Protein AF-A0A966W1P6-F1 (afdb_monomer)

Structure (mmCIF, N/CA/C/O backbone):
data_AF-A0A966W1P6-F1
#
_entry.id   AF-A0A966W1P6-F1
#
loop_
_atom_site.group_PDB
_atom_site.id
_atom_site.type_symbol
_atom_site.label_atom_id
_atom_site.label_alt_id
_atom_site.label_comp_id
_atom_site.label_asym_id
_atom_site.label_entity_id
_atom_site.label_seq_id
_atom_site.pdbx_PDB_ins_code
_atom_site.Cartn_x
_atom_site.Cartn_y
_atom_site.Cartn_z
_atom_site.occupancy
_atom_site.B_iso_or_equiv
_atom_site.auth_seq_id
_atom_site.auth_comp_id
_atom_site.auth_asym_id
_atom_site.auth_atom_id
_atom_site.pdbx_PDB_model_num
ATOM 1 N N . MET A 1 1 ? -12.029 -18.635 6.032 1.00 64.31 1 MET A N 1
ATOM 2 C CA . MET A 1 1 ? -11.872 -17.829 4.795 1.00 64.31 1 MET A CA 1
ATOM 3 C C . MET A 1 1 ? -10.892 -16.650 4.913 1.00 64.31 1 MET A C 1
ATOM 5 O O . MET A 1 1 ? -10.139 -16.447 3.975 1.00 64.31 1 MET A O 1
ATOM 9 N N . ARG A 1 2 ? -10.798 -15.904 6.034 1.00 71.25 2 ARG A N 1
ATOM 10 C CA . ARG A 1 2 ? -9.844 -14.765 6.157 1.00 71.25 2 ARG A CA 1
ATOM 11 C C . ARG A 1 2 ? -8.366 -15.115 5.931 1.00 71.25 2 ARG A C 1
ATOM 13 O O . ARG A 1 2 ? -7.657 -14.320 5.330 1.00 71.25 2 ARG A O 1
ATOM 20 N N . ALA A 1 3 ? -7.918 -16.280 6.403 1.00 75.88 3 ALA A N 1
ATOM 21 C CA .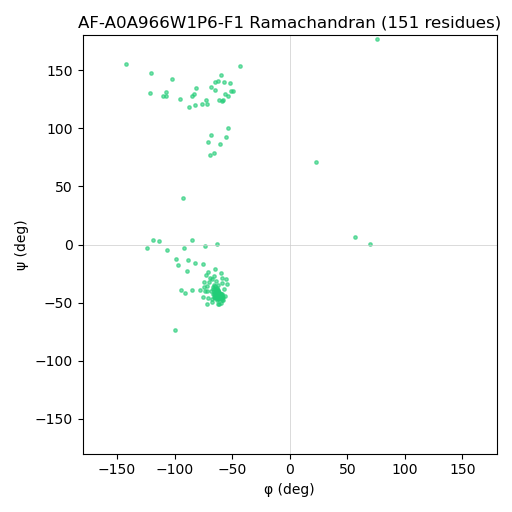 ALA A 1 3 ? -6.532 -16.718 6.224 1.00 75.88 3 ALA A CA 1
ATOM 22 C C . ALA A 1 3 ? -6.169 -16.887 4.738 1.00 75.88 3 ALA A C 1
ATOM 24 O O . ALA A 1 3 ? -5.108 -16.446 4.314 1.00 75.88 3 ALA A O 1
ATOM 25 N N . LEU A 1 4 ? -7.089 -17.433 3.937 1.00 80.44 4 LEU A N 1
ATOM 26 C CA . LEU A 1 4 ? -6.877 -17.681 2.511 1.00 80.44 4 LEU A CA 1
ATOM 27 C C . LEU A 1 4 ? -6.724 -16.374 1.721 1.00 80.44 4 LEU A C 1
ATOM 29 O O . LEU A 1 4 ? -5.789 -16.241 0.941 1.00 80.44 4 LEU A O 1
ATOM 33 N N . ASN A 1 5 ? -7.555 -15.367 2.004 1.00 77.62 5 ASN A N 1
ATOM 34 C CA . ASN A 1 5 ? -7.438 -14.045 1.377 1.00 77.62 5 ASN A CA 1
ATOM 35 C C . ASN A 1 5 ? -6.124 -13.335 1.744 1.00 77.62 5 ASN A C 1
ATOM 37 O O . ASN A 1 5 ? -5.584 -12.575 0.944 1.00 77.62 5 ASN A O 1
ATOM 41 N N . HIS A 1 6 ? -5.601 -13.583 2.947 1.00 74.56 6 HIS A N 1
ATOM 42 C CA . HIS A 1 6 ? -4.333 -13.009 3.388 1.00 74.56 6 HIS A CA 1
ATOM 43 C C . HIS A 1 6 ? -3.137 -13.678 2.695 1.00 74.56 6 HIS A C 1
ATOM 45 O O . HIS A 1 6 ? -2.205 -12.987 2.293 1.00 74.56 6 HIS A O 1
ATOM 51 N N . ILE A 1 7 ? -3.177 -15.003 2.519 1.00 78.12 7 ILE A N 1
ATOM 52 C CA . ILE A 1 7 ? -2.166 -15.756 1.758 1.00 78.12 7 ILE A CA 1
ATOM 53 C C . ILE A 1 7 ? -2.203 -15.339 0.283 1.00 78.12 7 ILE A C 1
ATOM 55 O O . ILE A 1 7 ? -1.160 -15.034 -0.288 1.00 78.12 7 ILE A O 1
ATOM 59 N N . ALA A 1 8 ? -3.399 -15.236 -0.306 1.00 80.94 8 ALA A N 1
ATOM 60 C CA . ALA A 1 8 ? -3.581 -14.775 -1.680 1.00 80.94 8 ALA A CA 1
ATOM 61 C C . ALA A 1 8 ? -3.036 -13.352 -1.885 1.00 80.94 8 ALA A C 1
ATOM 63 O O . ALA A 1 8 ? -2.328 -13.107 -2.855 1.00 80.94 8 ALA A O 1
ATOM 64 N N . GLY A 1 9 ? -3.298 -12.431 -0.951 1.00 77.69 9 GLY A N 1
ATOM 65 C CA . GLY A 1 9 ? -2.752 -11.073 -1.004 1.00 77.69 9 GLY A CA 1
ATOM 66 C C . GLY A 1 9 ? -1.222 -11.033 -0.937 1.00 77.69 9 GLY A C 1
ATOM 67 O O . GLY A 1 9 ? -0.605 -10.267 -1.669 1.00 77.69 9 GLY A O 1
ATOM 68 N N . ILE A 1 10 ? -0.598 -11.877 -0.108 1.00 78.12 10 ILE A N 1
ATOM 69 C CA . ILE A 1 10 ? 0.870 -11.970 -0.024 1.00 78.12 10 ILE A CA 1
ATOM 70 C C . ILE A 1 10 ? 1.456 -12.539 -1.322 1.00 78.12 10 ILE A C 1
ATOM 72 O O . ILE A 1 10 ? 2.386 -11.949 -1.864 1.00 78.12 10 ILE A O 1
ATOM 76 N N . LEU A 1 11 ? 0.896 -13.634 -1.849 1.00 78.31 11 LEU A N 1
ATOM 77 C CA . LEU A 1 11 ? 1.350 -14.239 -3.107 1.00 78.31 11 LEU A CA 1
ATOM 78 C C . LEU A 1 11 ? 1.255 -13.248 -4.270 1.00 78.31 11 LEU A C 1
ATOM 80 O O . LEU A 1 11 ? 2.227 -13.047 -4.998 1.00 78.31 11 LEU A O 1
ATOM 84 N N . LEU A 1 12 ? 0.112 -12.576 -4.403 1.00 80.31 12 LEU A N 1
ATOM 85 C CA . LEU A 1 12 ? -0.115 -11.603 -5.466 1.00 80.31 12 LEU A CA 1
ATOM 86 C C . LEU A 1 12 ? 0.846 -10.407 -5.353 1.00 80.31 12 LEU A C 1
ATOM 88 O O . LEU A 1 12 ? 1.356 -9.939 -6.369 1.00 80.31 12 LEU A O 1
ATOM 92 N N . ALA A 1 13 ? 1.155 -9.967 -4.126 1.00 79.00 13 ALA A N 1
ATOM 93 C CA . ALA A 1 13 ? 2.176 -8.951 -3.894 1.00 79.00 13 ALA A CA 1
ATOM 94 C C . ALA A 1 13 ? 3.552 -9.441 -4.355 1.00 79.00 13 ALA A C 1
ATOM 96 O O . ALA A 1 13 ? 4.178 -8.752 -5.146 1.00 79.00 13 ALA A O 1
ATOM 97 N N . THR A 1 14 ? 3.991 -10.635 -3.930 1.00 78.31 14 THR A N 1
ATOM 98 C CA . THR A 1 14 ? 5.314 -11.175 -4.294 1.00 78.31 14 THR A CA 1
ATOM 99 C C . THR A 1 14 ? 5.499 -11.342 -5.799 1.00 78.31 14 THR A C 1
ATOM 101 O O . THR A 1 14 ? 6.536 -10.949 -6.324 1.00 78.31 14 THR A O 1
ATOM 104 N N . VAL A 1 15 ? 4.486 -11.860 -6.503 1.00 81.56 15 VAL A N 1
ATOM 105 C CA . VAL A 1 15 ? 4.521 -12.007 -7.965 1.00 81.56 15 VAL A CA 1
ATOM 106 C C . VAL A 1 15 ? 4.619 -10.635 -8.628 1.00 81.56 15 VAL A C 1
ATOM 108 O O . VAL A 1 15 ? 5.483 -10.435 -9.478 1.00 81.56 15 VAL A O 1
ATOM 111 N N . GLY A 1 16 ? 3.804 -9.670 -8.190 1.00 78.94 16 GLY A N 1
ATOM 112 C CA . GLY A 1 16 ? 3.860 -8.303 -8.704 1.00 78.94 16 GLY A CA 1
ATOM 113 C C . GLY A 1 16 ? 5.231 -7.651 -8.503 1.00 78.94 16 GLY A C 1
ATOM 114 O O . GLY A 1 16 ? 5.752 -7.045 -9.435 1.00 78.94 16 GLY A O 1
ATOM 115 N N . THR A 1 17 ? 5.870 -7.819 -7.337 1.00 79.19 17 THR A N 1
ATOM 116 C CA . THR A 1 17 ? 7.216 -7.267 -7.101 1.00 79.19 17 THR A CA 1
ATOM 117 C C . THR A 1 17 ? 8.270 -7.902 -8.002 1.00 79.19 17 THR A C 1
ATOM 119 O O . THR A 1 17 ? 9.112 -7.182 -8.531 1.00 79.19 17 THR A O 1
ATOM 122 N N . VAL A 1 18 ? 8.227 -9.225 -8.196 1.00 82.69 18 VAL A N 1
ATOM 123 C CA . VAL A 1 18 ? 9.167 -9.924 -9.088 1.00 82.69 18 VAL A CA 1
ATOM 124 C C . VAL A 1 18 ? 9.016 -9.410 -10.518 1.00 82.69 18 VAL A C 1
ATOM 126 O O . VAL A 1 18 ? 10.011 -9.036 -11.127 1.00 82.69 18 VAL A O 1
ATOM 129 N N . PHE A 1 19 ? 7.787 -9.284 -11.026 1.00 82.00 19 PHE A N 1
ATOM 130 C CA . PHE A 1 19 ? 7.550 -8.750 -12.371 1.00 82.00 19 PHE A CA 1
ATOM 131 C C . PHE A 1 19 ? 7.993 -7.295 -12.531 1.00 82.00 19 PHE A C 1
ATOM 133 O O . PHE A 1 19 ? 8.548 -6.944 -13.571 1.00 82.00 19 PHE A O 1
ATOM 140 N N . VAL A 1 20 ? 7.785 -6.454 -11.515 1.00 81.19 20 VAL A N 1
ATOM 141 C CA . VAL A 1 20 ? 8.291 -5.074 -11.502 1.00 81.19 20 VAL A CA 1
ATOM 142 C C . VAL A 1 20 ? 9.815 -5.066 -11.613 1.00 81.19 20 VAL A C 1
ATOM 144 O O . VAL A 1 20 ? 10.347 -4.394 -12.490 1.00 81.19 20 VAL A O 1
ATOM 147 N N . LEU A 1 21 ? 10.514 -5.844 -10.781 1.00 81.56 21 LEU A N 1
ATOM 148 C CA . LEU A 1 21 ? 11.978 -5.913 -10.796 1.00 81.56 21 LEU A CA 1
ATOM 149 C C . LEU A 1 21 ? 12.516 -6.472 -12.119 1.00 81.56 21 LEU A C 1
ATOM 151 O O . LEU A 1 21 ? 13.446 -5.905 -12.683 1.00 81.56 21 LEU A O 1
ATOM 155 N N . SER A 1 22 ? 11.901 -7.529 -12.654 1.00 81.81 22 SER A N 1
ATOM 156 C CA . SER A 1 22 ? 12.276 -8.098 -13.953 1.00 81.81 22 SER A CA 1
ATOM 157 C C . SER A 1 22 ? 12.046 -7.119 -15.105 1.00 81.81 22 SER A C 1
ATOM 159 O O . SER A 1 22 ? 12.888 -7.015 -15.989 1.00 81.81 22 SER A O 1
ATOM 161 N N . SER A 1 23 ? 10.942 -6.366 -15.085 1.00 80.31 23 SER A N 1
ATOM 162 C CA . SER A 1 23 ? 10.657 -5.351 -16.110 1.00 80.31 23 SER A CA 1
ATOM 163 C C . SER A 1 23 ? 11.652 -4.192 -16.048 1.00 80.31 23 SER A C 1
ATOM 165 O O . SER A 1 23 ? 12.039 -3.664 -17.084 1.00 80.31 23 SER A O 1
ATOM 167 N N . VAL A 1 24 ? 12.081 -3.811 -14.840 1.00 82.06 24 VAL A N 1
ATOM 168 C CA . VAL A 1 24 ? 13.130 -2.803 -14.645 1.00 82.06 24 VAL A CA 1
ATOM 169 C C . VAL A 1 24 ? 14.464 -3.318 -15.175 1.00 82.06 24 VAL A C 1
ATOM 171 O O . VAL A 1 24 ? 15.110 -2.596 -15.918 1.00 82.06 24 VAL A O 1
ATOM 174 N N . ALA A 1 25 ? 14.848 -4.564 -14.881 1.00 82.88 25 ALA A N 1
ATOM 175 C CA . ALA A 1 25 ? 16.077 -5.158 -15.413 1.00 82.88 25 ALA A CA 1
ATOM 176 C C . ALA A 1 25 ? 16.088 -5.180 -16.955 1.00 82.88 25 ALA A C 1
ATOM 178 O O . ALA A 1 25 ? 17.049 -4.728 -17.566 1.00 82.88 25 ALA A O 1
ATOM 179 N N . LEU A 1 26 ? 14.975 -5.581 -17.580 1.00 85.62 26 LEU A N 1
ATOM 180 C CA . LEU A 1 26 ? 14.766 -5.496 -19.034 1.00 85.62 26 LEU A CA 1
ATOM 181 C C . LEU A 1 26 ? 14.847 -4.062 -19.578 1.00 85.62 26 LEU A C 1
ATOM 183 O O . LEU A 1 26 ? 15.121 -3.852 -20.758 1.00 85.62 26 LEU A O 1
ATOM 187 N N . PHE A 1 27 ? 14.593 -3.058 -18.738 1.00 82.94 27 PHE A N 1
ATOM 188 C CA . PHE A 1 27 ? 14.714 -1.662 -19.132 1.00 82.94 27 PHE A CA 1
ATOM 189 C C . PHE A 1 27 ? 16.173 -1.183 -19.216 1.00 82.94 27 PHE A C 1
ATOM 191 O O . PHE A 1 27 ? 16.423 -0.154 -19.845 1.00 82.94 27 PHE A O 1
ATOM 198 N N . TYR A 1 28 ? 17.115 -1.911 -18.620 1.00 84.06 28 TYR A N 1
ATOM 199 C CA . TYR A 1 28 ? 18.544 -1.588 -18.631 1.00 84.06 28 TYR A CA 1
ATOM 200 C C . TYR A 1 28 ? 19.369 -2.502 -19.540 1.00 84.06 28 TYR A C 1
ATOM 202 O O . TYR A 1 28 ? 20.554 -2.257 -19.716 1.00 84.06 28 TYR A O 1
ATOM 210 N N . ASP A 1 29 ? 18.760 -3.528 -20.131 1.00 88.56 29 ASP A N 1
ATOM 211 C CA . ASP A 1 29 ? 19.440 -4.391 -21.094 1.00 88.56 29 ASP A CA 1
ATOM 212 C C . ASP A 1 29 ? 19.667 -3.626 -22.412 1.00 88.56 29 ASP A C 1
ATOM 214 O O . ASP A 1 29 ? 18.712 -3.105 -22.994 1.00 88.56 29 ASP A O 1
ATOM 218 N N . GLU A 1 30 ? 20.916 -3.473 -22.852 1.00 81.50 30 GLU A N 1
ATOM 219 C CA . GLU A 1 30 ? 21.264 -2.744 -24.085 1.00 81.50 30 GLU A CA 1
ATOM 220 C C . GLU A 1 30 ? 20.916 -3.559 -25.341 1.00 81.50 30 GLU A C 1
ATOM 222 O O . GLU A 1 30 ? 20.444 -2.991 -26.327 1.00 81.50 30 GLU A O 1
ATOM 227 N N . ASP A 1 31 ? 21.012 -4.890 -25.263 1.00 87.31 31 ASP A N 1
ATOM 228 C CA . ASP A 1 31 ? 20.786 -5.836 -26.368 1.00 87.31 31 ASP A CA 1
ATOM 229 C C . ASP A 1 31 ? 19.332 -6.343 -26.426 1.00 87.31 31 ASP A C 1
ATOM 231 O O . ASP A 1 31 ? 19.040 -7.519 -26.648 1.00 87.31 31 ASP A O 1
ATOM 235 N N . ARG A 1 32 ? 18.370 -5.452 -26.190 1.00 81.31 32 ARG A N 1
ATOM 236 C CA . ARG A 1 32 ? 16.952 -5.823 -26.106 1.00 81.31 32 ARG A CA 1
ATOM 237 C C . ARG A 1 32 ? 16.254 -5.809 -27.464 1.00 81.31 32 ARG A C 1
ATOM 239 O O . ARG A 1 32 ? 16.004 -4.759 -28.048 1.00 81.31 32 ARG A O 1
ATOM 246 N N . ASP A 1 33 ? 15.764 -6.978 -27.867 1.00 89.56 33 ASP A N 1
ATOM 247 C CA . ASP A 1 33 ? 14.885 -7.160 -29.037 1.00 89.56 33 ASP A CA 1
ATOM 248 C C . ASP A 1 33 ? 13.439 -6.668 -28.814 1.00 89.56 33 ASP A C 1
ATOM 250 O O . ASP A 1 33 ? 12.572 -6.769 -29.687 1.00 89.56 33 ASP A O 1
ATOM 254 N N . VAL A 1 34 ? 13.133 -6.161 -27.618 1.00 85.56 34 VAL A N 1
ATOM 255 C CA . VAL A 1 34 ? 11.772 -5.831 -27.190 1.00 85.56 34 VAL A CA 1
ATOM 256 C C . VAL A 1 34 ? 11.525 -4.332 -27.142 1.00 85.56 34 VAL A C 1
ATOM 258 O O . VAL A 1 34 ? 12.272 -3.556 -26.550 1.00 85.56 34 VAL A O 1
ATOM 261 N N . THR A 1 35 ? 10.411 -3.914 -27.747 1.00 90.00 35 THR A N 1
ATOM 262 C CA . THR A 1 35 ? 10.030 -2.503 -27.828 1.00 90.00 35 THR A CA 1
ATOM 263 C C . THR A 1 35 ? 9.747 -1.931 -26.432 1.00 90.00 35 THR A C 1
ATOM 265 O O . THR A 1 35 ? 9.042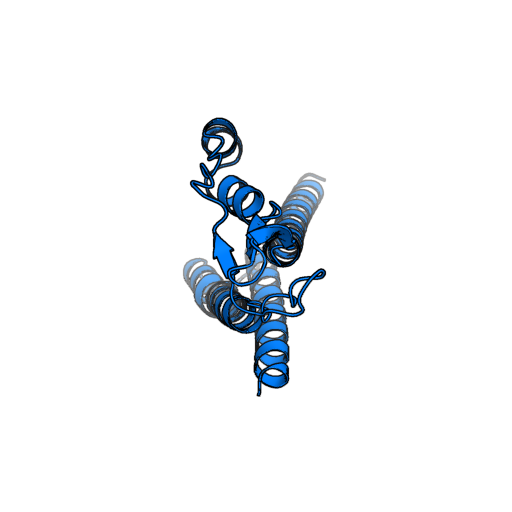 -2.572 -25.643 1.00 90.00 35 THR A O 1
ATOM 268 N N . PRO A 1 36 ? 10.173 -0.689 -26.130 1.00 79.19 36 PRO A N 1
ATOM 269 C CA . PRO A 1 36 ? 9.954 -0.065 -24.820 1.00 79.19 36 PRO A CA 1
ATOM 270 C C . PRO A 1 36 ? 8.480 -0.035 -24.388 1.00 79.19 36 PRO A C 1
ATOM 272 O O . PRO A 1 36 ? 8.164 -0.196 -23.209 1.00 79.19 36 PRO A O 1
ATOM 275 N N . GLY A 1 37 ? 7.560 0.113 -25.350 1.00 79.56 37 GLY A N 1
ATOM 276 C CA . GLY A 1 37 ? 6.118 0.072 -25.095 1.00 79.56 37 GLY A CA 1
ATOM 277 C C . GLY A 1 37 ? 5.632 -1.277 -24.553 1.00 79.56 37 GLY A C 1
ATOM 278 O O . GLY A 1 37 ? 4.755 -1.305 -23.691 1.00 79.56 37 GLY A O 1
ATOM 279 N N . MET A 1 38 ? 6.231 -2.389 -24.992 1.00 82.12 38 MET A N 1
ATOM 280 C CA . MET A 1 38 ? 5.888 -3.724 -24.501 1.00 82.12 38 MET A CA 1
ATOM 281 C C . MET A 1 38 ? 6.386 -3.939 -23.069 1.00 82.12 38 MET A C 1
ATOM 283 O O . MET A 1 38 ? 5.642 -4.462 -22.240 1.00 82.12 38 MET A O 1
ATOM 287 N N . ILE A 1 39 ? 7.591 -3.456 -22.748 1.00 80.69 39 ILE A N 1
ATOM 288 C CA . ILE A 1 39 ? 8.129 -3.488 -21.378 1.00 80.69 39 ILE A CA 1
ATOM 289 C C . ILE A 1 39 ? 7.235 -2.659 -20.444 1.00 80.69 39 ILE A C 1
ATOM 291 O O . ILE A 1 39 ? 6.853 -3.127 -19.370 1.00 80.69 39 ILE A O 1
ATOM 295 N N . GLY A 1 40 ? 6.817 -1.465 -20.879 1.00 73.12 40 GLY A N 1
ATOM 296 C CA . GLY A 1 40 ? 5.872 -0.629 -20.134 1.00 73.12 40 GLY A CA 1
ATOM 297 C C . GLY A 1 40 ? 4.518 -1.313 -19.901 1.00 73.12 40 GLY A C 1
ATOM 298 O O . GLY A 1 40 ? 3.989 -1.279 -18.789 1.00 73.12 40 GLY A O 1
ATOM 299 N N . ALA A 1 41 ? 3.972 -1.993 -20.914 1.00 81.62 41 ALA A N 1
ATOM 300 C CA . ALA A 1 41 ? 2.729 -2.750 -20.779 1.00 81.62 41 ALA A CA 1
ATOM 301 C C . ALA A 1 41 ? 2.867 -3.923 -19.792 1.00 81.62 41 ALA A C 1
ATOM 303 O O . ALA A 1 41 ? 1.998 -4.100 -18.934 1.00 81.62 41 ALA A O 1
ATOM 304 N N . MET A 1 42 ? 3.968 -4.684 -19.849 1.00 79.94 42 MET A N 1
ATOM 305 C CA . MET A 1 42 ? 4.246 -5.765 -18.892 1.00 79.94 42 MET A CA 1
ATOM 306 C C . MET A 1 42 ? 4.390 -5.233 -17.465 1.00 79.94 42 MET A C 1
ATOM 308 O O . MET A 1 42 ? 3.796 -5.793 -16.544 1.00 79.94 42 MET A O 1
ATOM 312 N N . PHE A 1 43 ? 5.092 -4.114 -17.282 1.00 76.50 43 PHE A N 1
ATOM 313 C CA . PHE A 1 43 ? 5.243 -3.463 -15.983 1.00 76.50 43 PHE A CA 1
ATOM 314 C C . PHE A 1 43 ? 3.888 -3.092 -15.364 1.00 76.50 43 PHE A C 1
ATOM 316 O O . PHE A 1 43 ? 3.636 -3.351 -14.184 1.00 76.50 43 PHE A O 1
ATOM 323 N N . VAL A 1 44 ? 2.980 -2.515 -16.155 1.00 75.19 44 VAL A N 1
ATOM 324 C CA . VAL A 1 44 ? 1.657 -2.112 -15.664 1.00 75.19 44 VAL A CA 1
ATOM 325 C C . VAL A 1 44 ? 0.773 -3.329 -15.392 1.00 75.19 44 VAL A C 1
ATOM 327 O O . VAL A 1 44 ? 0.211 -3.437 -14.302 1.00 75.19 44 VAL A O 1
ATOM 330 N N . VAL A 1 45 ? 0.652 -4.247 -16.355 1.00 84.06 45 VAL A N 1
ATOM 331 C CA . VAL A 1 45 ? -0.307 -5.362 -16.295 1.00 84.06 45 VAL A CA 1
ATOM 332 C C . VAL A 1 45 ? 0.143 -6.450 -15.325 1.00 84.06 45 VAL A C 1
ATOM 334 O O . VAL A 1 45 ? -0.665 -6.914 -14.524 1.00 84.06 45 VAL A O 1
ATOM 337 N N . MET A 1 46 ? 1.419 -6.841 -15.367 1.00 86.75 46 MET A N 1
ATOM 338 C CA . MET A 1 46 ? 1.958 -7.939 -14.556 1.00 86.75 46 MET A CA 1
ATOM 339 C C . MET A 1 46 ? 2.640 -7.461 -13.272 1.00 86.75 46 MET A C 1
ATOM 341 O O . MET A 1 46 ? 2.824 -8.254 -12.353 1.00 86.75 46 MET A O 1
ATOM 345 N N . GLY A 1 47 ? 2.993 -6.178 -13.180 1.00 81.50 47 GLY A N 1
ATOM 346 C CA . GLY A 1 47 ? 3.575 -5.581 -11.980 1.00 81.50 47 GLY A CA 1
ATOM 347 C C . GLY A 1 47 ? 2.549 -4.817 -11.144 1.00 81.50 47 GLY A C 1
ATOM 348 O O . GLY A 1 47 ? 2.126 -5.265 -10.075 1.00 81.50 47 GLY A O 1
ATOM 349 N N . LEU A 1 48 ? 2.133 -3.643 -11.629 1.00 75.00 48 LEU A N 1
ATOM 350 C CA . LEU A 1 48 ? 1.312 -2.705 -10.851 1.00 75.00 48 LEU A CA 1
ATOM 351 C C . LEU A 1 48 ? -0.109 -3.208 -10.571 1.00 75.00 48 LEU A C 1
ATOM 353 O O . LEU A 1 48 ? -0.616 -3.014 -9.465 1.00 75.00 48 LEU A O 1
ATOM 357 N N . LEU A 1 49 ? -0.760 -3.847 -11.543 1.00 78.38 49 LEU A N 1
ATOM 358 C CA . LEU A 1 49 ? -2.125 -4.367 -11.409 1.00 78.38 49 LEU A CA 1
ATOM 359 C C . LEU A 1 49 ? -2.250 -5.432 -10.300 1.00 78.38 49 LEU A C 1
ATOM 361 O O . LEU A 1 49 ? -3.094 -5.259 -9.412 1.00 78.38 49 LEU A O 1
ATOM 365 N N . PRO A 1 50 ? -1.408 -6.486 -10.264 1.00 75.75 50 PRO A N 1
ATOM 366 C CA . PRO A 1 50 ? -1.428 -7.451 -9.168 1.00 75.75 50 PRO A CA 1
ATOM 367 C C . PRO A 1 50 ? -1.013 -6.833 -7.830 1.00 75.75 50 PRO A C 1
ATOM 369 O O . PRO A 1 50 ? -1.618 -7.161 -6.812 1.00 75.75 50 PRO A O 1
ATOM 372 N N . LEU A 1 51 ? -0.085 -5.871 -7.800 1.00 73.88 51 LEU A N 1
ATOM 373 C CA . LEU A 1 51 ? 0.218 -5.111 -6.577 1.00 73.88 51 LEU A CA 1
ATOM 374 C C . LEU A 1 51 ? -1.002 -4.328 -6.059 1.00 73.88 51 LEU A C 1
ATOM 376 O O . LEU A 1 51 ? -1.300 -4.352 -4.862 1.00 73.88 51 LEU A O 1
ATOM 380 N N . GLY A 1 52 ? -1.753 -3.682 -6.953 1.00 71.19 52 GLY A N 1
ATOM 381 C CA . GLY A 1 52 ? -3.002 -2.994 -6.624 1.00 71.19 52 GLY A CA 1
ATOM 382 C C . GLY A 1 52 ? -4.073 -3.952 -6.094 1.00 71.19 52 GLY A C 1
ATOM 383 O O . GLY A 1 52 ? -4.682 -3.691 -5.054 1.00 71.19 52 GLY A O 1
ATOM 384 N N . GLY A 1 53 ? -4.257 -5.099 -6.752 1.00 74.12 53 GLY A N 1
ATOM 385 C CA . GLY A 1 53 ? -5.164 -6.156 -6.295 1.00 74.12 53 GLY A CA 1
ATOM 386 C C . GLY A 1 53 ? -4.777 -6.701 -4.918 1.00 74.12 53 GLY A C 1
ATOM 387 O O . GLY A 1 53 ? -5.632 -6.847 -4.040 1.00 74.12 53 GLY A O 1
ATOM 388 N N . ALA A 1 54 ? -3.479 -6.914 -4.690 1.00 75.62 54 ALA A N 1
ATOM 389 C CA . ALA A 1 54 ? -2.932 -7.406 -3.432 1.00 75.62 54 ALA A CA 1
ATOM 390 C C . ALA A 1 54 ? -3.227 -6.416 -2.310 1.00 75.62 54 ALA A C 1
ATOM 392 O O . ALA A 1 54 ? -3.684 -6.798 -1.233 1.00 75.62 54 ALA A O 1
ATOM 393 N N . PHE A 1 55 ? -3.044 -5.125 -2.589 1.00 73.62 55 PHE A N 1
ATOM 394 C CA . PHE A 1 55 ? -3.347 -4.056 -1.654 1.00 73.62 55 PHE A CA 1
ATOM 395 C C . PHE A 1 55 ? -4.831 -4.021 -1.271 1.00 73.62 55 PHE A C 1
ATOM 397 O O . PHE A 1 55 ? -5.151 -3.904 -0.087 1.00 73.62 55 PHE A O 1
ATOM 404 N N . VAL A 1 56 ? -5.749 -4.168 -2.232 1.00 73.56 56 VAL A N 1
ATOM 405 C CA . VAL A 1 56 ? -7.197 -4.211 -1.956 1.00 73.56 56 VAL A CA 1
ATOM 406 C C . VAL A 1 56 ? -7.562 -5.428 -1.097 1.00 73.56 56 VAL A C 1
ATOM 408 O O . VAL A 1 56 ? -8.266 -5.280 -0.095 1.00 73.56 56 VAL A O 1
ATOM 411 N N . LEU A 1 57 ? -7.034 -6.610 -1.427 1.00 74.12 57 LEU A N 1
ATOM 412 C CA . LEU A 1 57 ? -7.248 -7.856 -0.677 1.00 74.12 57 LEU A CA 1
ATOM 413 C C . LEU A 1 57 ? -6.700 -7.783 0.753 1.00 74.12 57 LEU A C 1
ATOM 415 O O . LEU A 1 57 ? -7.384 -8.141 1.719 1.00 74.12 57 LEU A O 1
ATOM 419 N N . LEU A 1 58 ? -5.482 -7.270 0.910 1.00 68.56 58 LEU A N 1
ATOM 420 C CA . LEU A 1 58 ? -4.868 -7.064 2.217 1.00 68.56 58 LEU A CA 1
ATOM 421 C C . LEU A 1 58 ? -5.658 -6.024 3.013 1.00 68.56 58 LEU A C 1
ATOM 423 O O . LEU A 1 58 ? -5.984 -6.250 4.172 1.00 68.56 58 LEU A O 1
ATOM 427 N N . ARG A 1 59 ? -6.091 -4.924 2.398 1.00 67.50 59 ARG A N 1
ATOM 428 C CA . ARG A 1 59 ? -6.901 -3.910 3.083 1.00 67.50 59 ARG A CA 1
ATOM 429 C C . ARG A 1 59 ? -8.250 -4.454 3.560 1.00 67.50 59 ARG A C 1
ATOM 431 O O . ARG A 1 59 ? -8.657 -4.142 4.678 1.00 67.50 59 ARG A O 1
ATOM 438 N N . ALA A 1 60 ? -8.915 -5.283 2.755 1.00 66.19 60 ALA A N 1
ATOM 439 C CA . ALA A 1 60 ? -10.193 -5.905 3.104 1.00 66.19 60 ALA A CA 1
ATOM 440 C C . ALA A 1 60 ? -10.070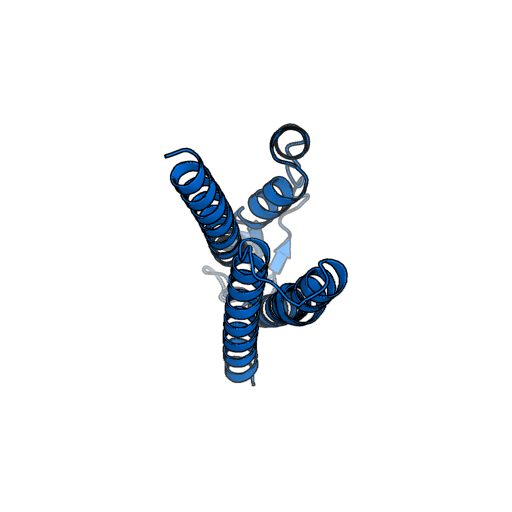 -6.954 4.225 1.00 66.19 60 ALA A C 1
ATOM 442 O O . ALA A 1 60 ? -11.011 -7.165 4.986 1.00 66.19 60 ALA A O 1
ATOM 443 N N . THR A 1 61 ? -8.913 -7.606 4.354 1.00 60.94 61 THR A N 1
ATOM 444 C CA . THR A 1 61 ? -8.654 -8.608 5.404 1.00 60.94 61 THR A CA 1
ATOM 445 C C . THR A 1 61 ? -8.082 -8.014 6.689 1.00 60.94 61 THR A C 1
ATOM 447 O O . THR A 1 61 ? -8.212 -8.607 7.763 1.00 60.94 61 THR A O 1
ATOM 450 N N . VAL A 1 62 ? -7.461 -6.837 6.598 1.00 54.72 62 VAL A N 1
ATOM 451 C CA . VAL A 1 62 ? -6.743 -6.171 7.692 1.00 54.72 62 VAL A CA 1
ATOM 452 C C . VAL A 1 62 ? -7.635 -5.212 8.492 1.00 54.72 62 VAL A C 1
ATOM 454 O O . VAL A 1 62 ? -7.203 -4.719 9.537 1.00 54.72 62 VAL A O 1
ATOM 457 N N . THR A 1 63 ? -8.903 -5.015 8.111 1.00 54.28 63 THR A N 1
ATOM 458 C CA . THR A 1 63 ? -9.931 -4.475 9.018 1.00 54.28 63 THR A CA 1
ATOM 459 C C . THR A 1 63 ? -10.187 -5.483 10.140 1.00 54.28 63 THR A C 1
ATOM 461 O O . THR A 1 63 ? -11.114 -6.291 10.130 1.00 54.28 63 THR A O 1
ATOM 464 N N . ALA A 1 64 ? -9.281 -5.487 11.117 1.00 55.03 64 ALA A N 1
ATOM 465 C CA . ALA A 1 64 ? -9.396 -6.321 12.292 1.00 55.03 64 ALA A CA 1
ATOM 466 C C . ALA A 1 64 ? -10.721 -6.002 12.994 1.00 55.03 64 ALA A C 1
ATOM 468 O O . ALA A 1 64 ? -11.082 -4.824 13.091 1.00 55.03 64 ALA A O 1
ATOM 469 N N . PRO A 1 65 ? -11.436 -7.020 13.500 1.00 57.78 65 PRO A N 1
ATOM 470 C CA . PRO A 1 65 ? -12.536 -6.766 14.414 1.00 57.78 65 PRO A CA 1
ATOM 471 C C . PRO A 1 65 ? -11.992 -5.902 15.556 1.00 57.78 65 PRO A C 1
ATOM 473 O O . PRO A 1 65 ? -10.942 -6.225 16.118 1.00 57.78 65 PRO A O 1
ATOM 476 N N . GLY A 1 66 ? -12.656 -4.776 15.831 1.00 69.81 66 GLY A N 1
ATOM 477 C CA . GLY A 1 66 ? -12.231 -3.850 16.876 1.00 69.81 66 GLY A CA 1
ATOM 478 C C . GLY A 1 66 ? -11.965 -4.612 18.173 1.00 69.81 66 GLY A C 1
ATOM 479 O O . GLY A 1 66 ? -12.763 -5.475 18.555 1.00 69.81 66 GLY A O 1
ATOM 480 N N . ARG A 1 67 ? -10.819 -4.347 18.820 1.00 80.19 67 ARG A N 1
ATOM 481 C CA . ARG A 1 67 ? -10.533 -4.907 20.149 1.00 80.19 67 ARG A CA 1
ATOM 482 C C . ARG A 1 67 ? -11.727 -4.593 21.059 1.00 80.19 67 ARG A C 1
ATOM 484 O O . ARG A 1 67 ? -12.301 -3.505 20.981 1.00 80.19 67 ARG A O 1
ATOM 491 N N . ALA A 1 68 ? -12.123 -5.567 21.877 1.00 88.06 68 ALA A N 1
ATOM 492 C CA . ALA A 1 68 ? -13.158 -5.346 22.876 1.00 88.06 68 ALA A CA 1
ATOM 493 C C . ALA A 1 68 ? -12.702 -4.238 23.832 1.00 88.06 68 ALA A C 1
ATOM 495 O O . ALA A 1 68 ? -11.507 -4.108 24.107 1.00 88.06 68 ALA A O 1
ATOM 496 N N . CYS A 1 69 ? -13.645 -3.435 24.319 1.00 90.19 69 CYS A N 1
ATOM 497 C CA . CYS A 1 69 ? -13.331 -2.393 25.283 1.00 90.19 69 CYS A CA 1
ATOM 498 C C . CYS A 1 69 ? -12.632 -3.010 26.512 1.00 90.19 69 CYS A C 1
ATOM 500 O O . CYS A 1 69 ? -13.179 -3.958 27.080 1.00 90.19 69 CYS A O 1
ATOM 502 N N . PRO A 1 70 ? -11.479 -2.477 26.958 1.00 91.38 70 PRO A N 1
ATOM 503 C CA . PRO A 1 70 ? -10.740 -3.038 28.092 1.00 91.38 70 PRO A CA 1
ATOM 504 C C . PRO A 1 70 ? -11.511 -2.950 29.415 1.00 91.38 70 PRO A C 1
ATOM 506 O O . PRO A 1 70 ? -11.222 -3.704 30.334 1.00 91.38 70 PRO A O 1
ATOM 509 N N . GLN A 1 71 ? -12.498 -2.052 29.509 1.00 94.62 71 GLN A N 1
ATOM 510 C CA . GLN A 1 71 ? -13.249 -1.825 30.741 1.00 94.62 71 GLN A CA 1
ATOM 511 C C . GLN A 1 71 ? -14.553 -2.634 30.814 1.00 94.62 71 GLN A C 1
ATOM 513 O O . GLN A 1 71 ? -14.893 -3.134 31.879 1.00 94.62 71 GLN A O 1
ATOM 518 N N . CYS A 1 72 ? -15.292 -2.779 29.705 1.00 94.06 72 CYS A N 1
ATOM 519 C CA . CYS A 1 72 ? -16.610 -3.439 29.712 1.00 94.06 72 CYS A CA 1
ATOM 520 C C . CYS A 1 72 ? -16.755 -4.631 28.751 1.00 94.06 72 CYS A C 1
ATOM 522 O O . CYS A 1 72 ? -17.829 -5.224 28.670 1.00 94.06 72 CYS A O 1
ATOM 524 N N . GLY A 1 73 ? -15.735 -4.942 27.945 1.00 93.38 73 GLY A N 1
ATOM 525 C CA . GLY A 1 73 ? -15.796 -5.996 26.925 1.00 93.38 73 GLY A CA 1
ATOM 526 C C . GLY A 1 73 ? -16.708 -5.697 25.723 1.00 93.38 73 GLY A C 1
ATOM 527 O O . GLY A 1 73 ? -16.810 -6.514 24.807 1.00 93.38 73 GLY A O 1
ATOM 528 N N . GLY A 1 74 ? -17.365 -4.533 25.682 1.00 90.69 74 GLY A N 1
ATOM 529 C CA . GLY A 1 74 ? -18.236 -4.125 24.580 1.00 90.69 74 GLY A CA 1
ATOM 530 C C . GLY A 1 74 ? -17.485 -3.992 23.251 1.00 90.69 74 GLY A C 1
ATOM 531 O O . GLY A 1 74 ? -16.356 -3.500 23.210 1.00 90.69 74 GLY A O 1
ATOM 532 N N . ARG A 1 75 ? -18.125 -4.419 22.155 1.00 88.94 75 ARG A N 1
ATOM 533 C CA . ARG A 1 75 ? -17.592 -4.311 20.780 1.00 88.94 75 ARG A CA 1
ATOM 534 C C . ARG A 1 75 ? -18.140 -3.119 19.999 1.00 88.94 75 ARG A C 1
ATOM 536 O O . ARG A 1 75 ? -17.605 -2.789 18.947 1.00 88.94 75 ARG A O 1
ATOM 543 N N . GLU A 1 76 ? -19.182 -2.471 20.506 1.00 87.12 76 GLU A N 1
ATOM 544 C CA . GLU A 1 76 ? -19.752 -1.280 19.887 1.00 87.12 76 GLU A CA 1
ATOM 545 C C . GLU A 1 76 ? -18.870 -0.062 20.162 1.00 87.12 76 GLU A C 1
ATOM 547 O O . GLU A 1 76 ? -18.612 0.310 21.314 1.00 87.12 76 GLU A O 1
ATOM 552 N N . GLN A 1 77 ? -18.399 0.554 19.083 1.00 85.25 77 GLN A N 1
ATOM 553 C CA . GLN A 1 77 ? -17.496 1.695 19.116 1.00 85.25 77 GLN A CA 1
ATOM 554 C C . GLN A 1 77 ? -18.153 2.867 18.393 1.00 85.25 77 GLN A C 1
ATOM 556 O O . GLN A 1 77 ? -18.616 2.724 17.262 1.00 85.25 77 GLN A O 1
ATOM 561 N N . LYS A 1 78 ? -18.159 4.035 19.032 1.00 86.56 78 LYS A N 1
ATOM 562 C CA . LYS A 1 78 ? -18.439 5.315 18.383 1.00 86.56 78 LYS A CA 1
ATOM 563 C C . LYS A 1 78 ? -17.108 6.038 18.159 1.00 86.56 78 LYS A C 1
ATOM 565 O O . LYS A 1 78 ? -16.217 5.946 19.010 1.00 86.56 78 LYS A O 1
ATOM 570 N N . PRO A 1 79 ? -16.927 6.747 17.034 1.00 80.50 79 PRO A N 1
ATOM 571 C CA . PRO A 1 79 ? -15.776 7.627 16.891 1.00 80.50 79 PRO A CA 1
ATOM 572 C C . PRO A 1 79 ? -15.811 8.641 18.041 1.00 80.50 79 PRO A C 1
ATOM 574 O O . PRO A 1 79 ? -16.828 9.308 18.244 1.00 80.50 79 PRO A O 1
ATOM 577 N N . ALA A 1 80 ? -14.730 8.728 18.823 1.00 76.19 80 ALA A N 1
ATOM 578 C CA . ALA A 1 80 ? -14.573 9.840 19.753 1.00 76.19 80 ALA A CA 1
ATOM 579 C C . ALA A 1 80 ? -14.546 11.110 18.886 1.00 76.19 80 ALA A C 1
ATOM 581 O O . ALA A 1 80 ? -13.823 11.133 17.891 1.00 76.19 80 ALA A O 1
ATOM 582 N N . GLY A 1 81 ? -15.446 12.058 19.167 1.00 67.81 81 GLY A N 1
ATOM 583 C CA . GLY A 1 81 ? -15.891 13.127 18.263 1.00 67.81 81 GLY A CA 1
ATOM 584 C C . GLY A 1 81 ? -14.804 13.831 17.445 1.00 67.81 81 GLY A C 1
ATOM 585 O O . GLY A 1 81 ? -13.650 13.882 17.851 1.00 67.81 81 GLY A O 1
ATOM 586 N N . VAL A 1 82 ? -15.219 14.368 16.285 1.00 53.06 82 VAL A N 1
ATOM 587 C CA . VAL A 1 82 ? -14.435 15.154 15.309 1.00 53.06 82 VAL A CA 1
ATOM 588 C C . VAL A 1 82 ? -12.941 14.875 15.429 1.00 53.06 82 VAL A C 1
ATOM 590 O O . VAL A 1 82 ? -12.159 15.715 15.871 1.00 53.06 82 VAL A O 1
ATOM 593 N N . LEU A 1 83 ? -12.534 13.675 15.009 1.00 51.62 83 LEU A N 1
ATOM 594 C CA . LEU A 1 83 ? -11.160 13.453 14.593 1.00 51.62 83 LEU A CA 1
ATOM 595 C C . LEU A 1 83 ? -10.943 14.408 13.422 1.00 51.62 83 LEU A C 1
ATOM 597 O O . LEU A 1 83 ? -11.179 14.063 12.263 1.00 51.62 83 LEU A O 1
ATOM 601 N N . ARG A 1 84 ? -10.558 15.645 13.757 1.00 50.53 84 ARG A N 1
ATOM 602 C CA . ARG A 1 84 ? -9.962 16.628 12.876 1.00 50.53 84 ARG A CA 1
ATOM 603 C C . ARG A 1 84 ? -8.781 15.864 12.330 1.00 50.53 84 ARG A C 1
ATOM 605 O O . ARG A 1 84 ? -7.765 15.717 13.002 1.00 50.53 84 ARG A O 1
ATOM 612 N N . ARG A 1 85 ? -8.997 15.219 11.181 1.00 56.53 85 ARG A N 1
ATOM 613 C CA . ARG A 1 85 ? -7.968 14.549 10.407 1.00 56.53 85 ARG A CA 1
ATOM 614 C C . ARG A 1 85 ? -6.965 15.669 10.252 1.00 56.53 85 ARG A C 1
ATOM 616 O O . ARG A 1 85 ? -7.248 16.626 9.537 1.00 56.53 85 ARG A O 1
ATOM 623 N N . THR A 1 86 ? -5.909 15.658 11.062 1.00 57.44 86 THR A N 1
ATOM 624 C CA . THR A 1 86 ? -4.836 16.641 10.995 1.00 57.44 86 THR A CA 1
ATOM 625 C C . THR A 1 86 ? -4.150 16.315 9.690 1.00 57.44 86 THR A C 1
ATOM 627 O O . THR A 1 86 ? -3.173 15.574 9.645 1.00 57.44 86 THR A O 1
ATOM 630 N N . ASN A 1 87 ? -4.799 16.743 8.612 1.00 60.69 87 ASN A N 1
ATOM 631 C CA . ASN A 1 87 ? -4.301 16.737 7.272 1.00 60.69 87 ASN A CA 1
ATOM 632 C C . ASN A 1 87 ? -3.254 17.825 7.318 1.00 60.69 87 ASN A C 1
ATOM 634 O O . ASN A 1 87 ? -3.564 19.009 7.200 1.00 60.69 87 ASN A O 1
ATOM 638 N N . ASN A 1 88 ? -2.045 17.426 7.691 1.00 65.50 88 ASN A N 1
ATOM 639 C CA . ASN A 1 88 ? -0.939 18.343 7.732 1.00 65.50 88 ASN A CA 1
ATOM 640 C C . ASN A 1 88 ? -0.644 18.698 6.272 1.00 65.50 88 ASN A C 1
ATOM 642 O O . ASN A 1 88 ? 0.014 17.932 5.572 1.00 65.50 88 ASN A O 1
ATOM 646 N N . GLN A 1 89 ? -1.215 19.809 5.793 1.00 73.00 89 GLN A N 1
ATOM 647 C CA . GLN A 1 89 ? -1.091 20.251 4.401 1.00 73.00 89 GLN A CA 1
ATOM 648 C C . GLN A 1 89 ? 0.377 20.387 3.991 1.00 73.00 89 GLN A C 1
ATOM 650 O O . GLN A 1 89 ? 0.714 20.104 2.848 1.00 73.00 89 GLN A O 1
ATOM 655 N N . TRP A 1 90 ? 1.263 20.703 4.939 1.00 72.94 90 TRP A N 1
ATOM 656 C CA . TRP A 1 90 ? 2.707 20.715 4.720 1.00 72.94 90 TRP A CA 1
ATOM 657 C C . TRP A 1 90 ? 3.272 19.354 4.316 1.00 72.94 90 TRP A C 1
ATOM 659 O O . TRP A 1 90 ? 4.068 19.282 3.389 1.00 72.94 90 TRP A O 1
ATOM 669 N N . LEU A 1 91 ? 2.828 18.262 4.945 1.00 66.06 91 LEU A N 1
ATOM 670 C CA . LEU A 1 91 ? 3.229 16.901 4.560 1.00 66.06 91 LEU A CA 1
ATOM 671 C C . LEU A 1 91 ? 2.733 16.551 3.153 1.00 66.06 91 LEU A C 1
ATOM 673 O O . LEU A 1 91 ? 3.431 15.872 2.407 1.00 66.06 91 LEU A O 1
ATOM 677 N N . LEU A 1 92 ? 1.549 17.044 2.791 1.00 68.94 92 LEU A N 1
ATOM 678 C CA . LEU A 1 92 ? 0.948 16.829 1.478 1.00 68.94 92 LEU A CA 1
ATOM 679 C C . LEU A 1 92 ? 1.671 17.624 0.379 1.00 68.94 92 LEU A C 1
ATOM 681 O O . LEU A 1 92 ? 1.830 17.110 -0.724 1.00 68.94 92 LEU A O 1
ATOM 685 N N . HIS A 1 93 ? 2.155 18.830 0.688 1.00 71.44 93 HIS A N 1
ATOM 686 C CA . HIS A 1 93 ? 2.944 19.652 -0.233 1.00 71.44 93 HIS A CA 1
ATOM 687 C C . HIS A 1 93 ? 4.406 19.204 -0.358 1.00 71.44 93 HIS A C 1
ATOM 689 O O . HIS A 1 93 ? 4.936 19.223 -1.462 1.00 71.44 93 HIS A O 1
ATOM 695 N N . LEU A 1 94 ? 5.051 18.786 0.735 1.00 69.62 94 LEU A N 1
ATOM 696 C CA . LEU A 1 94 ? 6.481 18.444 0.738 1.00 69.62 94 LEU A CA 1
ATOM 697 C C . LEU A 1 94 ? 6.765 17.008 0.293 1.00 69.62 94 LEU A C 1
ATOM 699 O O . LEU A 1 94 ? 7.738 16.767 -0.411 1.00 69.62 94 LEU A O 1
ATOM 703 N N . PHE A 1 95 ? 5.927 16.054 0.697 1.00 69.88 95 PHE A N 1
ATOM 704 C CA . PHE A 1 95 ? 6.154 14.628 0.433 1.00 69.88 95 PHE A CA 1
ATOM 705 C C . PHE A 1 95 ? 5.108 14.021 -0.512 1.00 69.88 95 PHE A C 1
ATOM 707 O O . PHE A 1 95 ? 5.120 12.821 -0.797 1.00 69.88 95 PHE A O 1
ATOM 714 N N . GLY A 1 96 ? 4.188 14.851 -1.006 1.00 75.06 96 GLY A N 1
ATOM 715 C CA . GLY A 1 96 ? 3.114 14.442 -1.892 1.00 75.06 96 GLY A CA 1
ATOM 716 C C . GLY A 1 96 ? 1.977 13.695 -1.190 1.00 75.06 96 GLY A C 1
ATOM 717 O O . GLY A 1 96 ? 1.986 13.384 0.006 1.00 75.06 96 GLY A O 1
ATOM 718 N N . TRP A 1 97 ? 0.961 13.376 -1.989 1.00 64.44 97 TRP A N 1
ATOM 719 C CA . TRP A 1 97 ? -0.256 12.692 -1.548 1.00 64.44 97 TRP A CA 1
ATOM 720 C C . TRP A 1 97 ? 0.004 11.319 -0.907 1.00 64.44 97 TRP A C 1
ATOM 722 O O . TRP A 1 97 ? -0.701 10.929 0.025 1.00 64.44 97 TRP A O 1
ATOM 732 N N . LEU A 1 98 ? 1.036 10.607 -1.369 1.00 61.06 98 LEU A N 1
ATOM 733 C CA . LEU A 1 98 ? 1.358 9.253 -0.929 1.00 61.06 98 LEU A CA 1
ATOM 734 C C . LEU A 1 98 ? 1.828 9.228 0.530 1.00 61.06 98 LEU A C 1
ATOM 736 O O . LEU A 1 98 ? 1.283 8.484 1.344 1.00 61.06 98 LEU A O 1
ATOM 740 N N . PHE A 1 99 ? 2.774 10.094 0.894 1.00 66.12 99 PHE A N 1
ATOM 741 C CA . PHE A 1 99 ? 3.253 10.214 2.272 1.00 66.12 99 PHE A CA 1
ATOM 742 C C . PHE A 1 99 ? 2.184 10.759 3.212 1.00 66.12 99 PHE A C 1
ATOM 744 O O . PHE A 1 99 ? 2.046 10.269 4.331 1.00 66.12 99 PHE A O 1
ATOM 751 N N . ALA A 1 100 ? 1.376 11.720 2.761 1.00 65.44 100 ALA A N 1
ATOM 752 C CA . ALA A 1 100 ? 0.257 12.215 3.555 1.00 65.44 100 ALA A CA 1
ATOM 753 C C . ALA A 1 100 ? -0.780 11.110 3.839 1.00 65.44 100 ALA A C 1
ATOM 755 O O . ALA A 1 100 ? -1.297 11.011 4.957 1.00 65.44 100 ALA A O 1
ATOM 756 N N . ALA A 1 101 ? -1.050 10.237 2.862 1.00 64.38 101 ALA A N 1
ATOM 757 C CA . ALA A 1 101 ? -1.926 9.083 3.036 1.00 64.38 101 ALA A CA 1
ATOM 758 C C . ALA A 1 101 ? -1.332 8.044 4.004 1.00 64.38 101 ALA A C 1
ATOM 760 O O . ALA A 1 101 ? -2.051 7.547 4.876 1.00 64.38 101 ALA A O 1
ATOM 761 N N . LEU A 1 102 ? -0.029 7.762 3.895 1.00 64.25 102 LEU A N 1
ATOM 762 C CA . LEU A 1 102 ? 0.711 6.866 4.792 1.00 64.25 102 LEU A CA 1
ATOM 763 C C . LEU A 1 102 ? 0.704 7.393 6.235 1.00 64.25 102 LEU A C 1
ATOM 765 O O . LEU A 1 102 ? 0.344 6.671 7.165 1.00 64.25 102 LEU A O 1
ATOM 769 N N . TRP A 1 103 ? 0.996 8.681 6.416 1.00 65.62 103 TRP A N 1
ATOM 770 C CA . TRP A 1 103 ? 0.997 9.350 7.715 1.00 65.62 103 TRP A CA 1
ATOM 771 C C . TRP A 1 103 ? -0.397 9.376 8.351 1.00 65.62 103 TRP A C 1
ATOM 773 O O . TRP A 1 103 ? -0.570 9.057 9.529 1.00 65.62 103 TRP A O 1
ATOM 783 N N . GLY A 1 104 ? -1.427 9.687 7.560 1.00 63.41 104 GLY A N 1
ATOM 784 C CA . GLY A 1 104 ? -2.817 9.679 8.015 1.00 63.41 104 GLY A CA 1
ATOM 785 C C . GLY A 1 104 ? -3.335 8.284 8.386 1.00 63.41 104 GLY A C 1
ATOM 786 O O . GLY A 1 104 ? -4.226 8.171 9.229 1.00 63.41 104 GLY A O 1
ATOM 787 N N . ALA A 1 105 ? -2.782 7.227 7.785 1.00 61.81 105 ALA A N 1
ATOM 788 C CA . ALA A 1 105 ? -3.087 5.836 8.116 1.00 61.81 105 ALA A CA 1
ATOM 789 C C . ALA A 1 105 ? -2.312 5.317 9.341 1.00 61.81 105 ALA A C 1
ATOM 791 O O . ALA A 1 105 ? -2.693 4.286 9.892 1.00 61.81 105 ALA A O 1
ATOM 792 N N . SER A 1 106 ? -1.256 6.022 9.758 1.00 59.31 106 SER A N 1
ATOM 793 C CA . SER A 1 106 ? -0.350 5.612 10.832 1.00 59.31 106 SER A CA 1
ATOM 794 C C . SER A 1 106 ? -0.783 6.062 12.233 1.00 59.31 106 SER A C 1
ATOM 796 O O . SER A 1 106 ? -0.208 5.607 13.219 1.00 59.31 106 SER A O 1
ATOM 798 N N . ARG A 1 107 ? -1.751 6.977 12.368 1.00 63.72 107 ARG A N 1
ATOM 799 C CA . ARG A 1 107 ? -2.148 7.469 13.695 1.00 63.72 107 ARG A CA 1
ATOM 800 C C . ARG A 1 107 ? -3.106 6.511 14.400 1.00 63.72 107 ARG A C 1
ATOM 802 O O . ARG A 1 107 ? -4.095 6.045 13.822 1.00 63.72 107 ARG A O 1
ATOM 809 N N . GLU A 1 108 ? -2.815 6.272 15.675 1.00 68.06 108 GLU A N 1
ATOM 810 C CA . GLU A 1 108 ? -3.743 5.677 16.630 1.00 68.06 108 GLU A CA 1
ATOM 811 C C . GLU A 1 108 ? -5.071 6.438 16.582 1.00 68.06 108 GLU A C 1
ATOM 813 O O . GLU A 1 108 ? -5.108 7.673 16.565 1.00 68.06 108 GLU A O 1
ATOM 818 N N . LYS A 1 109 ? -6.178 5.699 16.506 1.00 74.94 109 LYS A N 1
ATOM 819 C CA . LYS A 1 109 ? -7.509 6.302 16.570 1.00 74.94 109 LYS A CA 1
ATOM 820 C C . LYS A 1 109 ? -7.993 6.222 18.004 1.00 74.94 109 LYS A C 1
ATOM 822 O O . LYS A 1 109 ? -8.076 5.132 18.565 1.00 74.94 109 LYS A O 1
ATOM 827 N N . GLN A 1 110 ? -8.363 7.363 18.574 1.00 82.88 110 GLN A N 1
ATOM 828 C CA . GLN A 1 110 ? -9.181 7.367 19.779 1.00 82.88 110 GLN A CA 1
ATOM 829 C C . GLN A 1 110 ? -10.604 6.956 19.405 1.00 82.88 110 GLN A C 1
ATOM 831 O O . GLN A 1 110 ? -11.237 7.545 18.525 1.00 82.88 110 GLN A O 1
ATOM 836 N N . VAL A 1 111 ? -11.095 5.917 20.065 1.00 87.06 111 VAL A N 1
ATOM 837 C CA . VAL A 1 111 ? -12.464 5.422 19.932 1.00 87.06 111 VAL A CA 1
ATOM 838 C C . VAL A 1 111 ? -13.143 5.476 21.292 1.00 87.06 111 VAL A C 1
ATOM 840 O O . VAL A 1 111 ? -12.500 5.325 22.332 1.00 87.06 111 VAL A O 1
ATOM 843 N N . ARG A 1 112 ? -14.455 5.714 21.287 1.00 89.6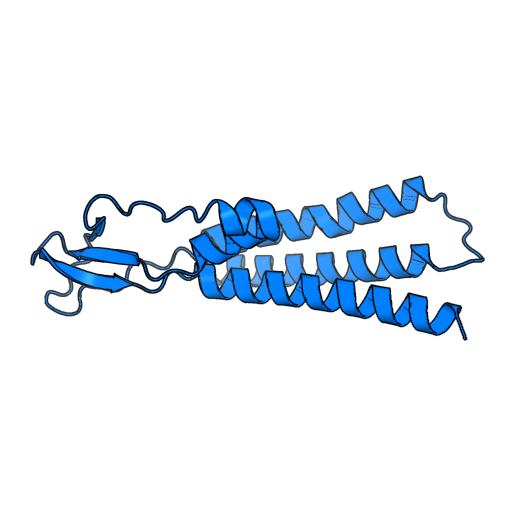2 112 ARG A N 1
ATOM 844 C CA . ARG A 1 112 ? -15.281 5.738 22.493 1.00 89.62 112 ARG A CA 1
ATOM 845 C C . ARG A 1 112 ? -16.152 4.491 22.526 1.00 89.62 112 ARG A C 1
ATOM 847 O O . ARG A 1 112 ? -16.834 4.187 21.546 1.00 89.62 112 ARG A O 1
ATOM 854 N N . CYS A 1 113 ? -16.134 3.746 23.628 1.00 92.00 113 CYS A N 1
ATOM 855 C CA . CYS A 1 113 ? -17.043 2.609 23.773 1.00 92.00 113 CYS A CA 1
ATOM 856 C C . CYS A 1 113 ? -18.493 3.098 23.900 1.00 92.00 113 CYS A C 1
ATOM 858 O O . CYS A 1 113 ? -18.756 4.010 24.675 1.00 92.00 113 CYS A O 1
ATOM 860 N N . ASN A 1 114 ? -19.441 2.476 23.193 1.00 93.06 114 ASN A N 1
ATOM 861 C CA . ASN A 1 114 ? -20.855 2.860 23.282 1.00 93.06 114 ASN A CA 1
ATOM 862 C C . ASN A 1 114 ? -21.500 2.474 24.629 1.00 93.06 114 ASN A C 1
ATOM 864 O O . ASN A 1 114 ? -22.494 3.068 25.021 1.00 93.06 114 ASN A O 1
ATOM 868 N N . ARG A 1 115 ? -20.946 1.475 25.333 1.00 92.56 115 ARG A N 1
ATOM 869 C CA . ARG A 1 115 ? -21.557 0.898 26.542 1.00 92.56 115 ARG A CA 1
ATOM 870 C C . ARG A 1 115 ? -21.117 1.568 27.844 1.00 92.56 115 ARG A C 1
ATOM 872 O O . ARG A 1 115 ? -21.933 1.751 28.733 1.00 92.56 115 ARG A 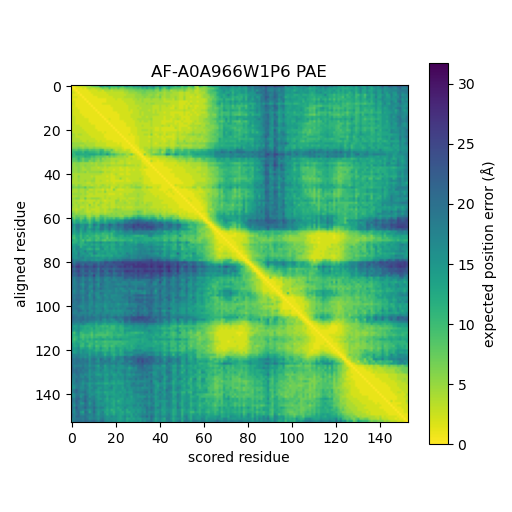O 1
ATOM 879 N N . CYS A 1 116 ? -19.830 1.883 27.969 1.00 93.81 116 CYS A N 1
ATOM 880 C CA . CYS A 1 116 ? -19.242 2.465 29.183 1.00 93.81 116 CYS A CA 1
ATOM 881 C C . CYS A 1 116 ? -18.622 3.849 28.949 1.00 93.81 116 CYS A C 1
ATOM 883 O O . CYS A 1 116 ? -17.985 4.388 29.843 1.00 93.81 116 CYS A O 1
ATOM 885 N N . GLU A 1 117 ? -18.754 4.394 27.735 1.00 92.62 117 GLU A N 1
ATOM 886 C CA . GLU A 1 117 ? -18.231 5.704 27.321 1.00 92.62 117 GLU A CA 1
ATOM 887 C C . GLU A 1 117 ? -16.720 5.932 27.478 1.00 92.62 117 GLU A C 1
ATOM 889 O O . GLU A 1 117 ? -16.228 7.029 27.191 1.00 92.62 117 GLU A O 1
ATOM 894 N N . THR A 1 118 ? -15.965 4.902 27.857 1.00 91.75 118 THR A N 1
ATOM 895 C CA . THR A 1 118 ? -14.516 4.982 28.025 1.00 91.75 118 THR A CA 1
ATOM 896 C C . THR A 1 118 ? -13.832 5.262 26.696 1.00 91.75 118 THR A C 1
ATOM 898 O O . THR A 1 118 ? -14.112 4.615 25.678 1.00 91.75 118 THR A O 1
ATOM 901 N N . LEU A 1 119 ? -12.910 6.219 26.726 1.00 90.62 119 LEU A N 1
ATOM 902 C CA . LEU A 1 119 ? -12.004 6.521 25.630 1.00 90.62 119 LEU A CA 1
ATOM 903 C C . LEU A 1 119 ? -10.813 5.570 25.699 1.00 90.62 119 LEU A C 1
ATOM 905 O O . LEU A 1 119 ? -10.186 5.426 26.745 1.00 90.62 119 LEU A O 1
ATOM 909 N N . TYR A 1 120 ? -10.493 4.927 24.584 1.00 86.75 120 TYR A N 1
ATOM 910 C CA . TYR A 1 120 ? -9.277 4.134 24.464 1.00 86.75 120 TYR A CA 1
ATOM 911 C C . TYR A 1 120 ? -8.676 4.288 23.072 1.00 86.75 120 TYR A C 1
ATOM 913 O O . TYR A 1 120 ? -9.353 4.631 22.098 1.00 86.75 120 TYR A O 1
ATOM 921 N N . LEU A 1 121 ? -7.371 4.056 22.997 1.00 82.25 121 LEU A N 1
ATOM 922 C CA . LEU A 1 121 ? -6.625 4.073 21.751 1.00 82.25 121 LEU A CA 1
ATOM 923 C C . LEU A 1 121 ? -6.757 2.701 21.098 1.00 82.25 121 LEU A C 1
ATOM 925 O O . LEU A 1 121 ? -6.527 1.667 21.728 1.00 82.25 121 LEU A O 1
ATOM 929 N N . THR A 1 122 ? -7.155 2.689 19.830 1.00 78.25 122 THR A N 1
ATOM 930 C CA . THR A 1 122 ? -7.045 1.498 18.998 1.00 78.25 122 THR A CA 1
ATOM 931 C C . THR A 1 122 ? -5.980 1.728 17.943 1.00 78.25 122 THR A C 1
ATOM 933 O O . THR A 1 122 ? -6.020 2.703 17.183 1.00 78.25 122 THR A O 1
ATOM 936 N N . ASP A 1 123 ? -5.047 0.783 17.869 1.00 68.44 123 ASP A N 1
ATOM 937 C CA . ASP A 1 123 ? -4.082 0.727 16.784 1.00 68.44 123 ASP A CA 1
ATOM 938 C C . ASP A 1 123 ? -4.838 0.605 15.468 1.00 68.44 123 ASP A C 1
ATOM 940 O O . ASP A 1 123 ? -5.629 -0.324 15.251 1.00 68.44 123 ASP A O 1
ATOM 944 N N . THR A 1 124 ? -4.592 1.541 14.560 1.00 65.19 124 THR A N 1
ATOM 945 C CA . THR A 1 124 ? -4.988 1.354 13.176 1.00 65.19 124 THR A CA 1
ATOM 946 C C . THR A 1 124 ? -3.912 0.503 12.516 1.00 65.19 124 THR A C 1
ATOM 948 O O . THR A 1 124 ? -2.749 0.882 12.434 1.00 65.19 124 THR A O 1
ATOM 951 N N . ARG A 1 125 ? -4.285 -0.671 11.991 1.00 59.31 125 ARG A N 1
ATOM 952 C CA . ARG A 1 125 ? -3.350 -1.527 11.232 1.00 59.31 125 ARG A CA 1
ATOM 953 C C . ARG A 1 125 ? -2.823 -0.873 9.938 1.00 59.31 125 ARG A C 1
ATOM 955 O O . ARG A 1 125 ? -2.028 -1.488 9.229 1.00 59.31 125 ARG A O 1
ATOM 962 N N . GLY A 1 126 ? -3.243 0.361 9.640 1.00 58.97 126 GLY A N 1
ATOM 963 C CA . GLY A 1 126 ? -2.704 1.181 8.559 1.00 58.97 126 GLY A CA 1
ATOM 964 C C . GLY A 1 126 ? -1.204 1.444 8.704 1.00 58.97 126 GLY A C 1
ATOM 965 O O . GLY A 1 126 ? -0.523 1.488 7.686 1.00 58.97 126 GLY A O 1
ATOM 966 N N . THR A 1 127 ? -0.672 1.478 9.931 1.00 56.22 127 THR A N 1
ATOM 967 C CA . THR A 1 127 ? 0.771 1.596 10.224 1.00 56.22 127 THR A CA 1
ATOM 968 C C . THR A 1 127 ? 1.614 0.498 9.574 1.00 56.22 127 THR A C 1
ATOM 970 O O . THR A 1 127 ? 2.654 0.783 8.988 1.00 56.22 127 THR A O 1
ATOM 973 N N . ARG A 1 128 ? 1.168 -0.766 9.630 1.00 60.28 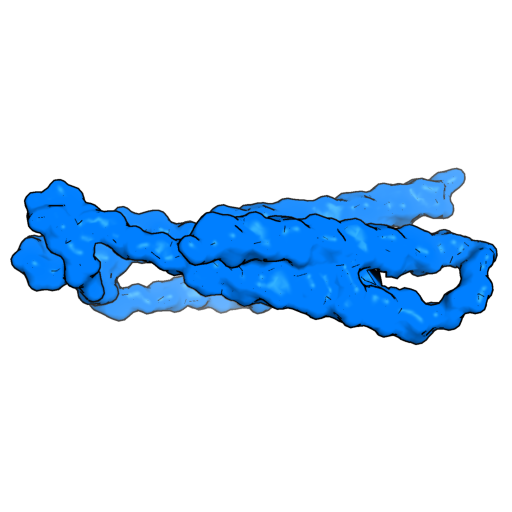128 ARG A N 1
ATOM 974 C CA . ARG A 1 128 ? 1.939 -1.900 9.090 1.00 60.28 128 ARG A CA 1
ATOM 975 C C . ARG A 1 128 ? 1.980 -1.898 7.573 1.00 60.28 128 ARG A C 1
ATOM 977 O O . ARG A 1 128 ? 3.044 -2.082 6.998 1.00 60.28 128 ARG A O 1
ATOM 984 N N . ILE A 1 129 ? 0.834 -1.680 6.930 1.00 64.44 129 ILE A N 1
ATOM 985 C CA . ILE A 1 129 ? 0.766 -1.628 5.465 1.00 64.44 129 ILE A CA 1
ATOM 986 C C . ILE A 1 129 ? 1.552 -0.418 4.958 1.00 64.44 129 ILE A C 1
ATOM 988 O O . ILE A 1 129 ? 2.287 -0.541 3.984 1.00 64.44 129 ILE A O 1
ATOM 992 N N . ALA A 1 130 ? 1.450 0.718 5.653 1.00 63.16 130 ALA A N 1
ATOM 993 C CA . ALA A 1 130 ? 2.229 1.901 5.336 1.00 63.16 130 ALA A CA 1
ATOM 994 C C . ALA A 1 130 ? 3.738 1.650 5.439 1.00 63.16 130 ALA A C 1
ATOM 996 O O . ALA A 1 130 ? 4.479 2.014 4.531 1.00 63.16 130 ALA A O 1
ATOM 997 N N . GLY A 1 131 ? 4.177 0.967 6.499 1.00 65.50 131 GLY A N 1
ATOM 998 C CA . GLY A 1 131 ? 5.573 0.572 6.669 1.00 65.50 131 GLY A CA 1
ATOM 999 C C . GLY A 1 131 ? 6.075 -0.347 5.554 1.00 65.50 131 GLY A C 1
ATOM 1000 O O . GLY A 1 131 ? 7.164 -0.124 5.040 1.00 65.50 131 GLY A O 1
ATOM 1001 N N . VAL A 1 132 ? 5.274 -1.333 5.133 1.00 71.06 132 VAL A N 1
ATOM 1002 C CA . VAL A 1 132 ? 5.638 -2.239 4.026 1.00 71.06 132 VAL A CA 1
ATOM 1003 C C . VAL A 1 132 ? 5.742 -1.480 2.701 1.00 71.06 132 VAL A C 1
ATOM 1005 O O . VAL A 1 132 ? 6.717 -1.650 1.978 1.00 71.06 132 VAL A O 1
ATOM 1008 N N . LEU A 1 133 ? 4.777 -0.609 2.396 1.00 69.50 133 LEU A N 1
ATOM 1009 C CA . LEU A 1 133 ? 4.788 0.203 1.174 1.00 69.50 133 LEU A CA 1
ATOM 1010 C C . LEU A 1 133 ? 5.990 1.149 1.126 1.00 69.50 133 LEU A C 1
ATOM 1012 O O . LEU A 1 133 ? 6.654 1.244 0.098 1.00 69.50 133 LEU A O 1
ATOM 1016 N N . LEU A 1 134 ? 6.289 1.805 2.248 1.00 67.38 134 LEU A N 1
ATOM 1017 C CA . LEU A 1 134 ? 7.465 2.658 2.384 1.00 67.38 134 LEU A CA 1
ATOM 1018 C C . LEU A 1 134 ? 8.754 1.862 2.135 1.00 67.38 134 LEU A C 1
ATOM 1020 O O . LEU A 1 134 ? 9.620 2.326 1.402 1.00 67.38 134 LEU A O 1
ATOM 1024 N N . TRP A 1 135 ? 8.852 0.649 2.685 1.00 74.44 135 TRP A N 1
ATOM 1025 C CA . TRP A 1 135 ? 10.001 -0.233 2.477 1.00 74.44 135 TRP A CA 1
ATOM 1026 C C . TRP A 1 135 ? 10.188 -0.630 1.011 1.00 74.44 135 TRP A C 1
ATOM 1028 O O . TRP A 1 135 ? 11.306 -0.582 0.508 1.00 74.44 135 TRP A O 1
ATOM 1038 N N . VAL A 1 136 ? 9.108 -0.983 0.311 1.00 75.19 136 VAL A N 1
ATOM 1039 C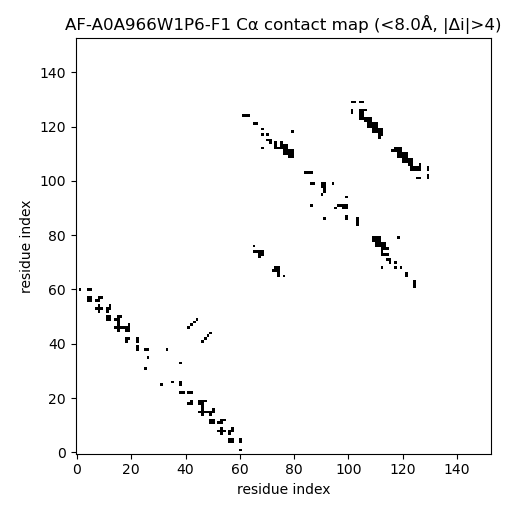 CA . VAL A 1 136 ? 9.161 -1.340 -1.118 1.00 75.19 136 VAL A CA 1
ATOM 1040 C C . VAL A 1 136 ? 9.613 -0.151 -1.966 1.00 75.19 136 VAL A C 1
ATOM 1042 O O . VAL A 1 136 ? 10.463 -0.311 -2.838 1.00 75.19 136 VAL A O 1
ATOM 1045 N N . ILE A 1 137 ? 9.090 1.047 -1.690 1.00 75.31 137 ILE A N 1
ATOM 1046 C CA . ILE A 1 137 ? 9.496 2.275 -2.390 1.00 75.31 137 ILE A CA 1
ATOM 1047 C C . ILE A 1 137 ? 10.973 2.574 -2.130 1.00 75.31 137 ILE A C 1
ATOM 1049 O O . ILE A 1 137 ? 11.709 2.878 -3.063 1.00 75.31 137 ILE A O 1
ATOM 1053 N N . LEU A 1 138 ? 11.419 2.453 -0.879 1.00 74.69 138 LEU A N 1
ATOM 1054 C CA . LEU A 1 138 ? 12.811 2.687 -0.507 1.00 74.69 138 LEU A CA 1
ATOM 1055 C C . LEU A 1 138 ? 13.756 1.699 -1.205 1.00 74.69 138 LEU A C 1
ATOM 1057 O O . LEU A 1 138 ? 14.787 2.114 -1.723 1.00 74.69 138 LEU A O 1
ATOM 1061 N N . LEU A 1 139 ? 13.378 0.420 -1.288 1.00 75.31 139 LEU A N 1
ATOM 1062 C CA . LEU A 1 139 ? 14.118 -0.600 -2.038 1.00 75.31 139 LEU A CA 1
ATOM 1063 C C . LEU A 1 139 ? 14.210 -0.275 -3.530 1.00 75.31 139 LEU A C 1
ATOM 1065 O O . LEU A 1 139 ? 15.292 -0.360 -4.099 1.00 75.31 139 LEU A O 1
ATOM 1069 N N . LEU A 1 140 ? 13.103 0.136 -4.153 1.00 74.81 140 LEU A N 1
ATOM 1070 C CA . LEU A 1 140 ? 13.088 0.533 -5.564 1.00 74.81 140 LEU A CA 1
ATOM 1071 C C . LEU A 1 140 ? 14.010 1.727 -5.833 1.00 74.81 140 LEU A C 1
ATOM 1073 O O . LEU A 1 140 ? 14.768 1.707 -6.800 1.00 74.81 140 LEU A O 1
ATOM 1077 N N . VAL A 1 141 ? 13.980 2.741 -4.964 1.00 75.81 141 VAL A N 1
ATOM 1078 C CA . VAL A 1 141 ? 14.856 3.917 -5.077 1.00 75.81 141 VAL A CA 1
ATOM 1079 C C . VAL A 1 141 ? 16.322 3.520 -4.903 1.00 75.81 141 VAL A C 1
ATOM 1081 O O . VAL A 1 141 ? 17.155 3.924 -5.709 1.00 75.81 141 VAL A O 1
ATOM 1084 N N . LEU A 1 142 ? 16.641 2.703 -3.894 1.00 75.62 142 LEU A N 1
ATOM 1085 C CA . LEU A 1 142 ? 18.001 2.209 -3.673 1.00 75.62 142 LE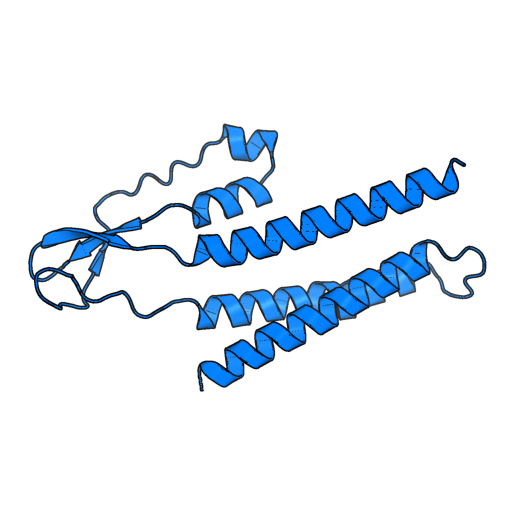U A CA 1
ATOM 1086 C C . LEU A 1 142 ? 18.515 1.408 -4.872 1.00 75.62 142 LEU A C 1
ATOM 1088 O O . LEU A 1 142 ? 19.622 1.674 -5.330 1.00 75.62 142 LEU A O 1
ATOM 1092 N N . CYS A 1 143 ? 17.708 0.494 -5.420 1.00 74.75 143 CYS A N 1
ATOM 1093 C CA . CYS A 1 143 ? 18.064 -0.250 -6.626 1.00 74.75 143 CYS A CA 1
ATOM 1094 C C . CYS A 1 143 ? 18.347 0.686 -7.809 1.00 74.75 143 CYS A C 1
ATOM 1096 O O . CYS A 1 143 ? 19.389 0.550 -8.448 1.00 74.75 143 CYS A O 1
ATOM 1098 N N . GLY A 1 144 ? 17.481 1.672 -8.063 1.00 74.69 144 GLY A N 1
ATOM 1099 C CA . GLY A 1 144 ? 17.695 2.647 -9.137 1.00 74.69 144 GLY A CA 1
ATOM 1100 C C . GLY A 1 144 ? 19.008 3.424 -8.982 1.00 74.69 144 GLY A C 1
ATOM 1101 O O . GLY A 1 144 ? 19.788 3.516 -9.926 1.00 74.69 144 GLY A O 1
ATOM 1102 N N . VAL A 1 145 ? 19.306 3.909 -7.771 1.00 74.31 145 VAL A N 1
ATOM 1103 C CA . VAL A 1 145 ? 20.562 4.626 -7.482 1.00 74.31 145 VAL A CA 1
ATOM 1104 C C . VAL A 1 145 ? 21.784 3.721 -7.650 1.00 74.31 145 VAL A C 1
ATOM 1106 O O . VAL A 1 145 ? 22.797 4.163 -8.187 1.00 74.31 145 VAL A O 1
ATOM 1109 N N . THR A 1 146 ? 21.710 2.455 -7.222 1.00 76.94 146 THR A N 1
ATOM 1110 C CA . THR A 1 146 ? 22.833 1.516 -7.383 1.00 76.94 146 THR A CA 1
ATOM 1111 C C . THR A 1 146 ? 23.146 1.218 -8.843 1.00 76.94 146 THR A C 1
ATOM 1113 O O . THR A 1 146 ? 24.321 1.154 -9.189 1.00 76.94 146 THR A O 1
ATOM 1116 N N . VAL A 1 147 ? 22.126 1.096 -9.699 1.00 77.94 147 VAL A N 1
ATOM 1117 C CA . VAL A 1 147 ? 22.313 0.895 -11.145 1.00 77.94 147 VAL A CA 1
ATOM 1118 C C . VAL A 1 147 ? 23.008 2.110 -11.755 1.00 77.94 147 VAL A C 1
ATOM 1120 O O . VAL A 1 147 ? 24.034 1.972 -12.410 1.00 77.94 147 VAL A O 1
ATOM 1123 N N . GLN A 1 148 ? 22.531 3.313 -11.434 1.00 74.12 148 GLN A N 1
ATOM 1124 C CA . GLN A 1 148 ? 23.084 4.548 -11.987 1.00 74.12 148 GLN A CA 1
ATOM 1125 C C . GLN A 1 148 ? 24.518 4.850 -11.515 1.00 74.12 148 GLN A C 1
ATOM 1127 O O . GLN A 1 148 ? 25.303 5.457 -12.240 1.00 74.12 148 GLN A O 1
ATOM 1132 N N . LEU A 1 149 ? 24.884 4.419 -10.302 1.00 80.31 149 LEU A N 1
ATOM 1133 C CA . LEU A 1 149 ? 26.266 4.478 -9.813 1.00 80.31 149 LEU A CA 1
ATOM 1134 C C . LEU A 1 149 ? 27.191 3.488 -10.524 1.00 80.31 149 LEU A C 1
ATOM 1136 O O . LEU A 1 149 ? 28.379 3.772 -10.653 1.00 80.31 149 LEU A O 1
ATOM 1140 N N . PHE A 1 150 ? 26.667 2.335 -10.938 1.00 82.06 150 PHE A N 1
ATOM 1141 C CA . PHE A 1 150 ? 27.445 1.319 -11.638 1.00 82.06 150 PHE A CA 1
ATOM 1142 C C . PHE A 1 150 ? 27.734 1.731 -13.083 1.00 82.06 150 PHE A C 1
ATOM 1144 O O . PHE A 1 150 ? 28.828 1.492 -13.568 1.00 82.06 150 PHE A O 1
ATOM 1151 N N . GLU A 1 151 ? 26.782 2.398 -13.733 1.00 79.62 151 GLU A N 1
ATOM 1152 C CA . GLU A 1 151 ? 26.907 2.858 -15.120 1.00 79.62 151 GLU A CA 1
ATOM 1153 C C . GLU A 1 151 ? 27.869 4.048 -15.286 1.00 79.62 151 GLU A C 1
ATOM 1155 O O . GLU A 1 151 ? 28.490 4.218 -16.327 1.00 79.62 151 GLU A O 1
ATOM 1160 N N . ASN A 1 152 ? 28.047 4.855 -14.237 1.00 80.00 152 ASN A N 1
ATOM 1161 C CA . ASN A 1 152 ? 28.984 5.984 -14.237 1.00 80.00 152 ASN A CA 1
ATOM 1162 C C . ASN A 1 152 ? 30.437 5.605 -13.885 1.00 80.00 152 ASN A C 1
ATOM 1164 O O . ASN A 1 152 ? 31.270 6.504 -13.732 1.00 80.00 152 ASN A O 1
ATOM 1168 N N . ARG A 1 153 ? 30.742 4.319 -13.688 1.00 71.44 153 ARG A N 1
ATOM 1169 C CA . ARG A 1 153 ? 32.076 3.831 -13.318 1.00 71.44 153 ARG A CA 1
ATOM 1170 C C . ARG A 1 153 ? 32.705 3.050 -14.462 1.00 71.44 153 ARG A C 1
ATOM 1172 O O . ARG A 1 153 ? 33.912 3.284 -14.686 1.00 71.44 153 ARG A O 1
#

pLDDT: mean 75.53, std 10.19, range [50.53, 94.62]

Radius of gyration: 20.67 Å; Cα contacts (8 Å, |Δi|>4): 152; chains: 1; bounding box: 54×38×60 Å

Solvent-accessible surface area (backbone atoms only — not comparable to full-atom values): 8486 Å² total; per-residue (Å²): 111,67,67,57,46,46,51,51,16,50,52,33,31,54,51,8,53,53,37,36,53,52,37,52,52,61,70,69,49,86,88,58,94,65,57,71,69,57,46,53,48,47,28,42,62,51,8,50,45,35,35,51,52,13,50,53,40,38,55,69,60,55,66,62,79,70,75,52,36,92,87,76,61,45,70,55,69,40,76,43,73,85,73,70,74,79,72,53,60,64,46,34,70,74,57,31,66,67,48,35,52,36,55,68,31,45,50,65,40,61,33,18,32,69,83,77,64,50,76,45,78,41,83,40,65,39,37,60,57,35,51,52,52,51,50,53,51,51,50,54,52,51,52,54,53,53,53,57,59,59,74,77,105

Sequence (1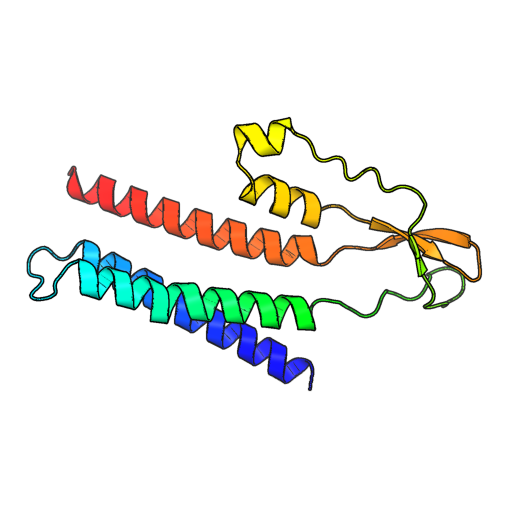53 aa):
MRALNHIAGILLATVGTVFVLSSVALFYDEDRDVTPGMIGAMFVVMGLLPLGGAFVLLRATVTAPGRACPQCGGREQKPAGVLRRTNNQWLLHLFGWLFAALWGASREKQVRCNRCETLYLTDTRGTRIAGVLLWVILLLVLCGVTVQLFENR

Mean predicted aligned error: 10.7 Å

Foldseek 3Di:
DLVVLLVLLVVLQVQLLVQLVVLVVLVPDPPDPDDNVVSVVSNVPRHVVSNVVSVVSCVVSQPPQFQQDPPPRASDKDQPPPPVLPQVVVCCVPVNPLRSQLVSQQDFGFIAGPPPRDTDTDGRCSNVVSVVVVVSVVVVVVVVVVVVVVVVD

Secondary structure (DSSP, 8-state):
-HHHHHHHHHHHHHHHHHHHHHHHHHHH-SS--S-HHHHHHHIIIIIIHHHHHHHHHHHHHH-PPPPPPTTT----EEEPS-------HHHHHHSHHHHHHHHHHHSPEEEEETTT--EEEE--THHHHHHHHHHHHHHHHHHHHHHHHHHT-